Protein AF-A0A523W0P0-F1 (afdb_monomer_lite)

Foldseek 3Di:
DDDDDDDDPDDPPDPPVPPAQFAWFKDFPFLQDPQPCPLLQLQQCVQPVPDRDSVSHQWDWDQPPVVRTTGIDHNDRQQVQLVVVVNSGHPSQVPSFQNRIDTGGPVVVVVQVVVLVVVCVVDVSSSNHRPPRDD

pLDDT: mean 85.6, std 19.92, range [29.61, 98.38]

Sequence (135 aa):
MIQSAEQDKGQKQEPKFLRGADMKRIYVEESLCNGCRRCELICSFLQTGDEYNPRHSRIKILKVEEEGLDIPMVDCDGENCAGLSGSGEPACVKHCLPGALIFAERDQALSMRRRQVAEKAKNPEFRVRGYWVGR

Structure (mmCIF, N/CA/C/O backbone):
data_AF-A0A523W0P0-F1
#
_entry.id   AF-A0A523W0P0-F1
#
loop_
_atom_site.group_PDB
_atom_site.id
_atom_site.type_symbol
_atom_site.label_atom_id
_atom_site.label_alt_id
_atom_site.label_comp_id
_atom_site.label_asym_id
_atom_site.label_entity_id
_atom_site.label_seq_id
_atom_site.pdbx_PDB_ins_code
_atom_site.Cartn_x
_atom_site.Cartn_y
_atom_site.Cartn_z
_atom_site.occupancy
_atom_site.B_iso_or_equiv
_atom_site.auth_seq_id
_atom_site.auth_comp_id
_atom_site.auth_asym_id
_atom_site.auth_atom_id
_atom_site.pdbx_PDB_model_num
ATOM 1 N N . MET A 1 1 ? -32.027 47.956 -29.696 1.00 40.59 1 MET A N 1
ATOM 2 C CA . MET A 1 1 ? -32.410 47.293 -28.435 1.00 40.59 1 MET A CA 1
ATOM 3 C C . MET A 1 1 ? -33.308 46.120 -28.775 1.00 40.59 1 MET A C 1
ATOM 5 O O . MET A 1 1 ? -34.496 46.317 -28.962 1.00 40.59 1 MET A O 1
ATOM 9 N N . ILE A 1 2 ? -32.731 44.934 -28.946 1.00 29.61 2 ILE A N 1
ATOM 10 C CA . ILE A 1 2 ? -33.476 43.674 -28.994 1.00 29.61 2 ILE A CA 1
ATOM 11 C C . ILE A 1 2 ? -32.585 42.683 -28.245 1.00 29.61 2 ILE A C 1
ATOM 13 O O . ILE A 1 2 ? -31.604 42.184 -28.787 1.00 29.61 2 ILE A O 1
ATOM 17 N N . GLN A 1 3 ? -32.847 42.533 -26.946 1.00 33.69 3 GLN A N 1
ATOM 18 C CA . GLN A 1 3 ? -32.335 41.420 -26.154 1.00 33.69 3 GLN A CA 1
ATOM 19 C C . GLN A 1 3 ? -33.132 40.190 -26.586 1.00 33.69 3 GLN A C 1
ATOM 21 O O . GLN A 1 3 ? -34.360 40.227 -26.638 1.00 33.69 3 GLN A O 1
ATOM 26 N N . SER A 1 4 ? -32.448 39.119 -26.965 1.00 33.91 4 SER A N 1
ATOM 27 C CA . SER A 1 4 ? -33.089 37.855 -27.300 1.00 33.91 4 SER A CA 1
ATOM 28 C C . SER A 1 4 ? -32.264 36.704 -26.764 1.00 33.91 4 SER A C 1
ATOM 30 O O . SER A 1 4 ? -31.044 36.687 -26.902 1.00 33.91 4 SER A O 1
ATOM 32 N N . ALA A 1 5 ? -33.017 35.744 -26.238 1.00 34.00 5 ALA A N 1
ATOM 33 C CA . ALA A 1 5 ? -32.662 34.358 -26.002 1.00 34.00 5 ALA A CA 1
ATOM 34 C C . ALA A 1 5 ? -31.742 34.088 -24.807 1.00 34.00 5 ALA A C 1
ATOM 36 O O . ALA A 1 5 ? -30.547 33.822 -24.926 1.00 34.00 5 ALA A O 1
ATOM 37 N N . GLU A 1 6 ? -32.395 34.035 -23.647 1.00 41.38 6 GLU A N 1
ATOM 38 C CA . GLU A 1 6 ? -32.154 33.002 -22.646 1.00 41.38 6 GLU A CA 1
ATOM 39 C C . GLU A 1 6 ? -31.928 31.639 -23.321 1.00 41.38 6 GLU A C 1
ATOM 41 O O . GLU A 1 6 ? -32.768 31.141 -24.072 1.00 41.38 6 GLU A O 1
ATOM 46 N N . GLN A 1 7 ? -30.785 31.024 -23.032 1.00 36.91 7 GLN A N 1
ATOM 47 C CA . GLN A 1 7 ? -30.601 29.585 -23.154 1.00 36.91 7 GLN A CA 1
ATOM 48 C C . GLN A 1 7 ? -30.040 29.094 -21.830 1.00 36.91 7 GLN A C 1
ATOM 50 O O . GLN A 1 7 ? -28.832 29.078 -21.582 1.00 36.91 7 GLN A O 1
ATOM 55 N N . ASP A 1 8 ? -30.998 28.757 -20.976 1.00 32.53 8 ASP A N 1
ATOM 56 C CA . ASP A 1 8 ? -30.863 27.986 -19.758 1.00 32.53 8 ASP A CA 1
ATOM 57 C C . ASP A 1 8 ? -30.054 26.721 -20.084 1.00 32.53 8 ASP A C 1
ATOM 59 O O . ASP A 1 8 ? -30.499 25.829 -20.816 1.00 32.53 8 ASP A O 1
ATOM 63 N N . LYS A 1 9 ? -28.788 26.697 -19.651 1.00 36.34 9 LYS A N 1
ATOM 64 C CA . LYS A 1 9 ? -27.892 25.558 -19.857 1.00 36.34 9 LYS A CA 1
ATOM 65 C C . LYS A 1 9 ? -28.398 24.426 -18.979 1.00 36.34 9 LYS A C 1
ATOM 67 O O . LYS A 1 9 ? -28.001 24.296 -17.824 1.00 36.34 9 LYS A O 1
ATOM 72 N N . GLY A 1 10 ? -29.273 23.623 -19.581 1.00 32.59 10 GLY A N 1
ATOM 73 C CA . GLY A 1 10 ? -29.811 22.389 -19.042 1.00 32.59 10 GLY A CA 1
ATOM 74 C C . GLY A 1 10 ? -28.725 21.598 -18.330 1.00 32.59 10 GLY A C 1
ATOM 75 O O . GLY A 1 10 ? -27.753 21.136 -18.935 1.00 32.59 10 GLY A O 1
ATOM 76 N N . GLN A 1 11 ? -28.913 21.480 -17.020 1.00 37.84 11 GLN A N 1
ATOM 77 C CA . GLN A 1 11 ? -28.183 20.579 -16.152 1.00 37.84 11 GLN A CA 1
ATOM 78 C C . GLN A 1 11 ? -28.271 19.184 -16.771 1.00 37.84 11 GLN A C 1
ATOM 80 O O . GLN A 1 11 ? -29.333 18.559 -16.785 1.00 37.84 11 GLN A O 1
ATOM 85 N N . LYS A 1 12 ? -27.158 18.701 -17.331 1.00 40.00 12 LYS A N 1
ATOM 86 C CA . LYS A 1 12 ? -27.027 17.295 -17.699 1.00 40.00 12 LYS A CA 1
ATOM 87 C C . LYS A 1 12 ? -27.108 16.509 -16.399 1.00 40.00 12 LYS A C 1
ATOM 89 O 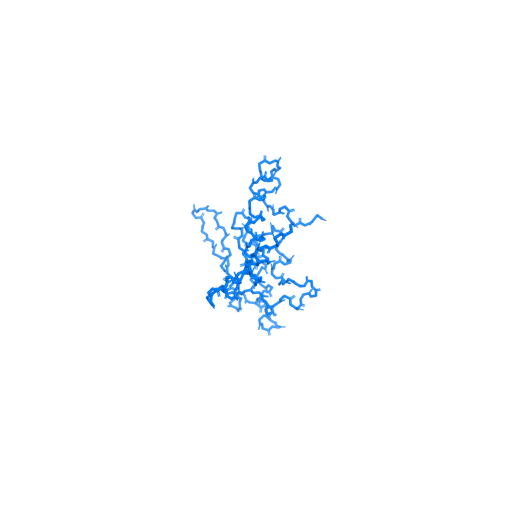O . LYS A 1 12 ? -26.153 16.484 -15.633 1.00 40.00 12 LYS A O 1
ATOM 94 N N . GLN A 1 13 ? -28.272 15.930 -16.137 1.00 41.88 13 GLN A N 1
ATOM 95 C CA . GLN A 1 13 ? -28.458 15.000 -15.036 1.00 41.88 13 GLN A CA 1
ATOM 96 C C . GLN A 1 13 ? -27.534 13.809 -15.281 1.00 41.88 13 GLN A C 1
ATOM 98 O O . GLN A 1 13 ? -27.734 13.036 -16.220 1.00 41.88 13 GLN A O 1
ATOM 103 N N . GLU A 1 14 ? -26.484 13.706 -14.471 1.00 42.69 14 GLU A N 1
ATOM 104 C CA . GLU A 1 14 ? -25.577 12.571 -14.507 1.00 42.69 14 GLU A CA 1
ATOM 105 C C . GLU A 1 14 ? -26.357 11.275 -14.243 1.00 42.69 14 GLU A C 1
ATOM 107 O O . GLU A 1 14 ? -27.210 11.221 -13.346 1.00 42.69 14 GLU A O 1
ATOM 112 N N . PRO A 1 15 ? -26.102 10.205 -15.015 1.00 47.00 15 PRO A N 1
ATOM 113 C CA . PRO A 1 15 ? -26.753 8.929 -14.783 1.00 47.00 15 PRO A CA 1
ATOM 114 C C . PRO A 1 15 ? -26.396 8.423 -13.378 1.00 47.00 15 PRO A C 1
ATOM 116 O O . PRO A 1 15 ? -25.225 8.317 -13.016 1.00 47.00 15 PRO A O 1
ATOM 119 N N . LYS A 1 16 ? -27.420 8.048 -12.597 1.00 49.69 16 LYS A N 1
ATOM 120 C CA . LYS A 1 16 ? -27.369 7.594 -11.184 1.00 49.69 16 LYS A CA 1
ATOM 121 C C . LYS A 1 16 ? -26.431 6.398 -10.881 1.00 49.69 16 LYS A C 1
ATOM 123 O O . LYS A 1 16 ? -26.376 5.946 -9.733 1.00 49.69 16 LYS A O 1
ATOM 128 N N . PHE A 1 17 ? -25.708 5.891 -11.881 1.00 50.22 17 PHE A N 1
ATOM 129 C CA . PHE A 1 17 ? -24.666 4.866 -11.777 1.00 50.22 17 PHE A CA 1
ATOM 130 C C . PHE A 1 1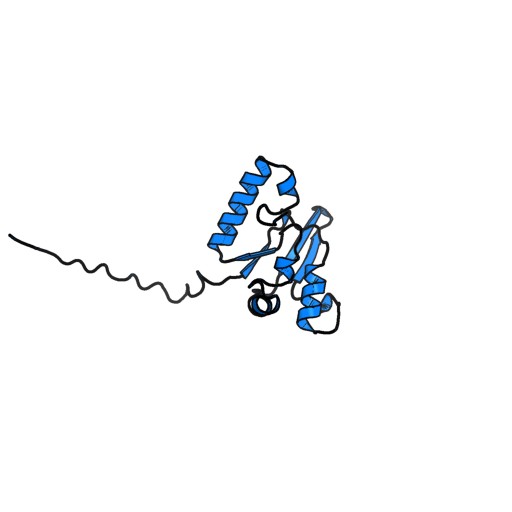7 ? -23.292 5.434 -11.354 1.00 50.22 17 PHE A C 1
ATOM 132 O O . PHE A 1 17 ? -22.461 4.693 -10.843 1.00 50.22 17 PHE A O 1
ATOM 139 N N . LEU A 1 18 ? -23.058 6.747 -11.489 1.00 59.06 18 LEU A N 1
ATOM 140 C CA . LEU A 1 18 ? -21.788 7.422 -11.164 1.00 59.06 18 LEU A CA 1
ATOM 141 C C . LEU A 1 18 ? -21.699 7.943 -9.714 1.00 59.06 18 LEU A C 1
ATOM 143 O O . LEU A 1 18 ? -21.039 8.939 -9.449 1.00 59.06 18 LEU A O 1
ATOM 147 N N . ARG A 1 19 ? -22.333 7.284 -8.738 1.00 49.06 19 ARG A N 1
ATOM 148 C CA . ARG A 1 19 ? -22.322 7.718 -7.319 1.00 49.06 19 ARG A CA 1
ATOM 149 C C . ARG A 1 19 ? -20.971 7.527 -6.590 1.00 49.06 19 ARG A C 1
ATOM 151 O O . ARG A 1 19 ? -20.955 7.292 -5.390 1.00 49.06 19 ARG A O 1
ATOM 158 N N . GLY A 1 20 ? -19.835 7.595 -7.284 1.00 54.31 20 GLY A N 1
ATOM 159 C CA . GLY A 1 20 ? -18.530 7.269 -6.697 1.00 54.31 20 GLY A CA 1
ATOM 160 C C . GLY A 1 20 ? -17.318 7.969 -7.304 1.00 54.31 20 GLY A C 1
ATOM 161 O O . GLY A 1 20 ? -16.222 7.433 -7.171 1.00 54.31 20 GLY A O 1
ATOM 162 N N . ALA A 1 21 ? -17.490 9.110 -7.981 1.00 57.84 21 ALA A N 1
ATOM 163 C CA . ALA A 1 21 ? -16.356 9.889 -8.492 1.00 57.84 21 ALA A CA 1
ATOM 164 C C . ALA A 1 21 ? -15.468 10.447 -7.356 1.00 57.84 21 ALA A C 1
ATOM 166 O O . ALA A 1 21 ? -14.249 10.467 -7.501 1.00 57.84 21 ALA A O 1
ATOM 167 N N . ASP A 1 22 ? -16.064 10.748 -6.196 1.00 68.00 22 ASP A N 1
ATOM 168 C CA . ASP A 1 22 ? -15.403 11.460 -5.088 1.00 68.00 22 ASP A CA 1
ATOM 169 C C . ASP A 1 22 ? -15.061 10.571 -3.870 1.00 68.00 22 ASP A C 1
ATOM 171 O O . ASP A 1 22 ? -14.744 11.073 -2.794 1.00 68.00 22 ASP A O 1
ATOM 175 N N . MET A 1 23 ? -15.145 9.238 -3.994 1.00 83.44 23 MET A N 1
ATOM 176 C CA . MET A 1 23 ? -14.835 8.318 -2.885 1.00 83.44 23 MET A CA 1
ATOM 177 C C . MET A 1 23 ? -13.357 7.924 -2.900 1.00 83.44 23 MET A C 1
ATOM 179 O O . MET A 1 23 ? -12.839 7.470 -3.931 1.00 83.44 23 MET A O 1
ATOM 183 N N . LYS A 1 24 ? -12.686 8.018 -1.748 1.00 92.62 24 LYS A N 1
ATOM 184 C CA . LYS A 1 24 ? -11.317 7.525 -1.617 1.00 92.62 24 LYS A CA 1
ATOM 185 C C . LYS A 1 24 ? -11.313 6.002 -1.522 1.00 92.62 24 LYS A C 1
ATOM 187 O O . LYS A 1 24 ? -12.241 5.367 -1.034 1.00 92.62 24 LYS A O 1
ATOM 192 N N . ARG A 1 25 ? -10.266 5.393 -2.069 1.00 94.88 25 ARG A N 1
ATOM 193 C CA . ARG A 1 25 ? -9.993 3.956 -1.954 1.00 94.88 25 ARG A CA 1
ATOM 194 C C . ARG A 1 25 ? -8.498 3.722 -1.880 1.00 94.88 25 ARG A C 1
ATOM 196 O O . ARG A 1 25 ? -7.707 4.586 -2.261 1.00 94.88 25 ARG A O 1
ATOM 203 N N . ILE A 1 26 ? -8.120 2.534 -1.423 1.00 96.88 26 ILE A N 1
ATOM 204 C CA . ILE A 1 26 ? -6.740 2.064 -1.500 1.00 96.88 26 ILE A CA 1
ATOM 205 C C . ILE A 1 26 ? -6.440 1.603 -2.935 1.00 96.88 26 ILE A C 1
ATOM 207 O O . ILE A 1 26 ? -7.035 0.655 -3.441 1.00 96.88 26 ILE A O 1
ATOM 211 N N . TYR A 1 27 ? -5.489 2.268 -3.579 1.00 97.19 27 TYR A N 1
ATOM 212 C CA . TYR A 1 27 ? -4.882 1.881 -4.848 1.00 97.19 27 TYR A CA 1
ATOM 213 C C . TYR A 1 27 ? -3.478 1.320 -4.607 1.00 97.19 27 TYR A C 1
ATOM 215 O O . TYR A 1 27 ? -2.782 1.745 -3.684 1.00 97.19 27 TYR A O 1
ATOM 223 N N . VAL A 1 28 ? -3.055 0.382 -5.457 1.00 97.56 28 VAL A N 1
ATOM 224 C CA . VAL A 1 28 ? -1.794 -0.355 -5.290 1.00 97.56 28 VAL A CA 1
ATOM 225 C C . VAL A 1 28 ? -0.816 -0.047 -6.421 1.00 97.56 28 VAL A C 1
ATOM 227 O O . VAL A 1 28 ? -1.093 -0.343 -7.581 1.00 97.56 28 VAL A O 1
ATOM 230 N N . GLU A 1 29 ? 0.339 0.527 -6.094 1.00 96.75 29 GLU A N 1
ATOM 231 C CA . GLU A 1 29 ? 1.486 0.638 -6.995 1.00 96.75 29 GLU A CA 1
ATOM 232 C C . GLU A 1 29 ? 2.444 -0.535 -6.746 1.00 96.75 29 GLU A C 1
ATOM 234 O O . GLU A 1 29 ? 3.344 -0.472 -5.908 1.00 96.75 29 GLU A O 1
ATOM 239 N N . GLU A 1 30 ? 2.205 -1.627 -7.471 1.00 95.62 30 GLU A N 1
ATOM 240 C CA . GLU A 1 30 ? 2.883 -2.922 -7.314 1.00 95.62 30 GLU A CA 1
ATOM 241 C C . GLU A 1 30 ? 4.402 -2.799 -7.433 1.00 95.62 30 GLU A C 1
ATOM 243 O O . GLU A 1 30 ? 5.134 -3.395 -6.650 1.00 95.62 30 GLU A O 1
ATOM 248 N N . SER A 1 31 ? 4.878 -1.933 -8.334 1.00 93.88 31 SER A N 1
ATOM 249 C CA . SER A 1 31 ? 6.309 -1.731 -8.585 1.00 93.88 31 SER A CA 1
ATOM 250 C C . SER A 1 31 ? 7.097 -1.160 -7.400 1.00 93.88 31 SER A C 1
ATOM 252 O O . SER A 1 31 ? 8.320 -1.062 -7.475 1.00 93.88 31 SER A O 1
ATOM 254 N N . LEU A 1 32 ? 6.413 -0.737 -6.333 1.00 96.62 32 LEU A N 1
ATOM 255 C CA . LEU A 1 32 ? 7.021 -0.212 -5.113 1.00 96.62 32 LEU A CA 1
ATOM 256 C C . LEU A 1 32 ? 6.931 -1.197 -3.941 1.00 96.62 32 LEU A C 1
ATOM 258 O O . LEU A 1 32 ? 7.575 -0.981 -2.917 1.00 96.62 32 LEU A O 1
ATOM 262 N N . CYS A 1 33 ? 6.126 -2.257 -4.023 1.00 97.44 33 CYS A N 1
ATOM 263 C CA . CYS A 1 33 ? 6.030 -3.196 -2.913 1.00 97.44 33 CYS A CA 1
ATOM 264 C C . CYS A 1 33 ? 7.298 -4.056 -2.826 1.00 97.44 33 CYS A C 1
ATOM 266 O O . CYS A 1 33 ? 7.794 -4.561 -3.823 1.00 97.44 33 CYS A O 1
ATOM 268 N N . ASN A 1 34 ? 7.804 -4.236 -1.607 1.00 96.25 34 ASN A N 1
ATOM 269 C CA . ASN A 1 34 ? 8.959 -5.086 -1.301 1.00 96.25 34 ASN A CA 1
ATOM 270 C C . ASN A 1 34 ? 8.592 -6.271 -0.393 1.00 96.25 34 ASN A C 1
ATOM 272 O O . ASN A 1 34 ? 9.438 -6.811 0.321 1.00 96.25 34 ASN A O 1
ATOM 276 N N . GLY A 1 35 ? 7.295 -6.568 -0.291 1.00 97.12 35 GLY A N 1
ATOM 277 C CA . GLY A 1 35 ? 6.790 -7.719 0.443 1.00 97.12 35 GLY A CA 1
ATOM 278 C C . GLY A 1 35 ? 7.093 -7.739 1.943 1.00 97.12 35 GLY A C 1
ATOM 279 O O . GLY A 1 35 ? 7.098 -8.816 2.531 1.00 97.12 35 GLY A O 1
ATOM 280 N N . CYS A 1 36 ? 7.307 -6.586 2.590 1.00 96.88 36 CYS A N 1
ATOM 281 C CA . CYS A 1 36 ? 7.617 -6.519 4.027 1.00 96.88 36 CYS A CA 1
ATOM 282 C C . CYS A 1 36 ? 6.478 -6.965 4.969 1.00 96.88 36 CYS A C 1
ATOM 284 O O . CYS A 1 36 ? 6.693 -7.064 6.175 1.00 96.88 36 CYS A O 1
ATOM 286 N N . ARG A 1 37 ? 5.257 -7.176 4.452 1.00 97.50 37 ARG A N 1
ATOM 287 C CA . ARG A 1 37 ? 4.052 -7.636 5.183 1.00 97.50 37 ARG A CA 1
ATOM 288 C C . ARG A 1 37 ? 3.608 -6.790 6.384 1.00 97.50 37 ARG A C 1
ATOM 290 O O . ARG A 1 37 ? 2.720 -7.191 7.131 1.00 97.50 37 ARG A O 1
ATOM 297 N N . ARG A 1 38 ? 4.130 -5.572 6.550 1.00 97.06 38 ARG A N 1
ATOM 298 C CA . ARG A 1 38 ? 3.668 -4.648 7.605 1.00 97.06 38 ARG A CA 1
ATOM 299 C C . ARG A 1 38 ? 2.194 -4.285 7.464 1.00 97.06 38 ARG A C 1
ATOM 301 O O . ARG A 1 38 ? 1.500 -4.176 8.467 1.00 97.06 38 ARG A O 1
ATOM 308 N N . CYS A 1 39 ? 1.713 -4.120 6.233 1.00 97.50 39 CYS A N 1
ATOM 309 C CA . CYS A 1 39 ? 0.296 -3.894 5.963 1.00 97.50 39 CYS A CA 1
ATOM 310 C C . CYS A 1 39 ? -0.573 -5.060 6.456 1.00 97.50 39 CYS A C 1
ATOM 312 O O . CYS A 1 39 ? -1.648 -4.802 6.993 1.00 97.50 39 CYS A O 1
ATOM 314 N N . GLU A 1 40 ? -0.091 -6.306 6.353 1.00 98.38 40 GLU A N 1
ATOM 315 C CA . GLU A 1 40 ? -0.814 -7.482 6.841 1.00 98.38 40 GLU A CA 1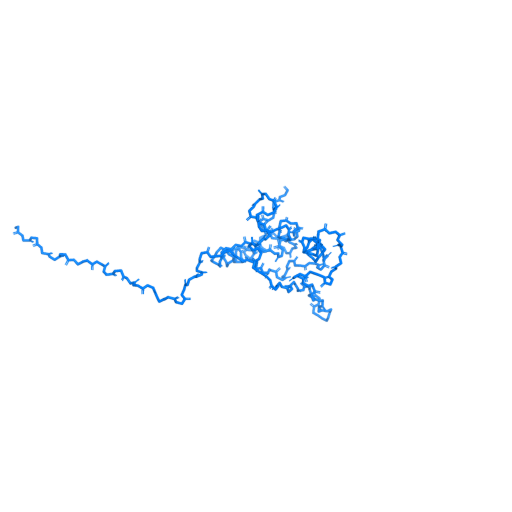
ATOM 316 C C . GLU A 1 40 ? -0.995 -7.412 8.358 1.00 98.38 40 GLU A C 1
ATOM 318 O O . GLU A 1 40 ? -2.124 -7.494 8.838 1.00 98.38 40 GLU A O 1
ATOM 323 N N . LEU A 1 41 ? 0.107 -7.183 9.084 1.00 97.44 41 LEU A N 1
ATOM 324 C CA . LEU A 1 41 ? 0.144 -7.131 10.551 1.00 97.44 41 LEU A CA 1
ATOM 325 C C . LEU A 1 41 ? -0.623 -5.938 11.129 1.00 97.44 41 LEU A C 1
ATOM 327 O O . LEU A 1 41 ? -1.352 -6.085 12.105 1.00 97.44 41 LEU A O 1
ATOM 331 N N . ILE A 1 42 ? -0.478 -4.753 10.528 1.00 95.88 42 ILE A N 1
ATOM 332 C CA . ILE A 1 42 ? -1.229 -3.563 10.950 1.00 95.88 42 ILE A CA 1
ATOM 333 C C . ILE A 1 42 ? -2.723 -3.820 10.775 1.00 95.88 42 ILE A C 1
ATOM 335 O O . ILE A 1 42 ? -3.513 -3.536 11.668 1.00 95.88 42 ILE A O 1
ATOM 339 N N . CYS A 1 43 ? -3.114 -4.369 9.626 1.00 96.56 43 CYS A N 1
ATOM 340 C CA . CYS A 1 43 ? -4.515 -4.613 9.347 1.00 96.56 43 CYS A CA 1
ATOM 341 C C . CYS A 1 43 ? -5.102 -5.734 10.215 1.00 96.56 43 CYS A C 1
ATOM 343 O O . CYS A 1 43 ? -6.220 -5.562 10.692 1.00 96.56 43 CYS A O 1
ATOM 345 N N . SER A 1 44 ? -4.374 -6.828 10.476 1.00 97.25 44 SER A N 1
ATOM 346 C CA . SER A 1 44 ? -4.865 -7.875 11.381 1.00 97.25 44 SER A CA 1
ATOM 347 C C . SER A 1 44 ? -5.097 -7.329 12.785 1.00 97.25 44 SER A C 1
ATOM 349 O O . SER A 1 44 ? -6.160 -7.555 13.352 1.00 97.25 44 SER A O 1
ATOM 351 N N . PHE A 1 45 ? -4.153 -6.534 13.296 1.00 95.38 45 PHE A N 1
ATOM 352 C CA . PHE A 1 45 ? -4.284 -5.925 14.613 1.00 95.38 45 PHE A CA 1
ATOM 353 C C . PHE A 1 45 ? -5.466 -4.952 14.677 1.00 95.38 45 PHE A C 1
ATOM 355 O O . PHE A 1 45 ? -6.207 -4.958 15.647 1.00 95.38 45 PHE A O 1
ATOM 362 N N . LEU A 1 46 ? -5.702 -4.153 13.631 1.00 92.56 46 LEU A N 1
ATOM 363 C CA . LEU A 1 46 ? -6.883 -3.282 13.573 1.00 92.56 46 LEU A CA 1
ATOM 364 C C . LEU A 1 46 ? -8.204 -4.056 13.459 1.00 92.56 46 LEU A C 1
ATOM 366 O O . LEU A 1 46 ? -9.245 -3.533 13.845 1.00 92.56 46 LEU A O 1
ATOM 370 N N . GLN A 1 47 ? -8.176 -5.272 12.910 1.00 90.31 47 GLN A N 1
ATOM 371 C CA . GLN A 1 47 ? -9.367 -6.097 12.734 1.00 90.31 47 GLN A CA 1
ATOM 372 C C . GLN A 1 47 ? -9.770 -6.828 14.021 1.00 90.31 47 GLN A C 1
ATOM 374 O O . GLN A 1 47 ? -10.969 -7.019 14.230 1.00 90.31 47 GLN A O 1
ATOM 379 N N . THR A 1 48 ? -8.804 -7.254 14.844 1.00 92.38 48 THR A N 1
ATOM 380 C CA . THR A 1 48 ? -9.073 -8.011 16.083 1.00 92.38 48 THR A CA 1
ATOM 381 C C . THR A 1 48 ? -8.904 -7.173 17.354 1.00 92.38 48 THR A C 1
ATOM 383 O O . THR A 1 48 ? -9.678 -7.328 18.291 1.00 92.38 48 THR A O 1
ATOM 386 N N . GLY A 1 49 ? -7.949 -6.239 17.369 1.00 91.31 49 GLY A N 1
ATOM 387 C CA . GLY A 1 49 ? -7.616 -5.361 18.496 1.00 91.31 49 GLY A CA 1
ATOM 388 C C . GLY A 1 49 ? -6.552 -5.910 19.455 1.00 91.31 49 GLY A C 1
ATOM 389 O O . GLY A 1 49 ? -6.083 -5.174 20.321 1.00 91.31 49 GLY A O 1
ATOM 390 N N . ASP A 1 50 ? -6.159 -7.173 19.308 1.00 91.19 50 ASP A N 1
ATOM 391 C CA . ASP A 1 50 ? -5.359 -7.910 20.294 1.00 91.19 50 ASP A CA 1
ATOM 392 C C . ASP A 1 50 ? -4.309 -8.868 19.696 1.00 91.19 50 ASP A C 1
ATOM 394 O O . ASP A 1 50 ? -3.395 -9.284 20.410 1.00 91.19 50 ASP A O 1
ATOM 398 N N . GLU A 1 51 ? -4.375 -9.189 18.398 1.00 93.81 51 GLU A N 1
ATOM 399 C CA . GLU A 1 51 ? -3.523 -10.206 17.775 1.00 93.81 51 GLU A CA 1
ATOM 400 C C . GLU A 1 51 ? -2.838 -9.713 16.487 1.00 93.81 51 GLU A C 1
ATOM 402 O O . GLU A 1 51 ? -3.434 -9.117 15.586 1.00 93.81 51 GLU A O 1
ATOM 407 N N . TYR A 1 52 ? -1.550 -10.041 16.351 1.00 95.19 52 TYR A N 1
ATOM 408 C CA . TYR A 1 52 ? -0.769 -9.833 15.129 1.00 95.19 52 TYR A CA 1
ATOM 409 C C . TYR A 1 52 ? -0.730 -11.108 14.288 1.00 95.19 52 TYR A C 1
ATOM 411 O O . TYR A 1 52 ? 0.302 -11.767 14.168 1.00 95.19 52 TYR A O 1
ATOM 419 N N . ASN A 1 53 ? -1.869 -11.464 13.702 1.00 95.81 53 ASN A N 1
ATOM 420 C CA . ASN A 1 53 ? -1.996 -12.678 12.907 1.00 95.81 53 ASN A CA 1
ATOM 421 C C . ASN A 1 53 ? -2.471 -12.359 11.486 1.00 95.81 53 ASN A C 1
ATOM 423 O O . ASN A 1 53 ? -3.654 -12.063 11.281 1.00 95.81 53 ASN A O 1
ATOM 427 N N . PRO A 1 54 ? -1.581 -12.473 10.477 1.00 95.06 54 PRO A N 1
ATOM 428 C CA . PRO A 1 54 ? -1.894 -12.145 9.096 1.00 95.06 54 PRO A CA 1
ATOM 429 C C . PRO A 1 54 ? -3.161 -12.794 8.562 1.00 95.06 54 PRO A C 1
ATOM 431 O O . PRO A 1 54 ? -3.763 -12.224 7.660 1.00 95.06 54 PRO A O 1
ATOM 434 N N . ARG A 1 55 ? -3.616 -13.939 9.100 1.00 95.62 55 ARG A N 1
ATOM 435 C CA . ARG A 1 55 ? -4.871 -14.592 8.688 1.00 95.62 55 ARG A CA 1
ATOM 436 C C . ARG A 1 55 ? -6.083 -13.669 8.790 1.00 95.62 55 ARG A C 1
ATOM 438 O O . ARG A 1 55 ? -6.893 -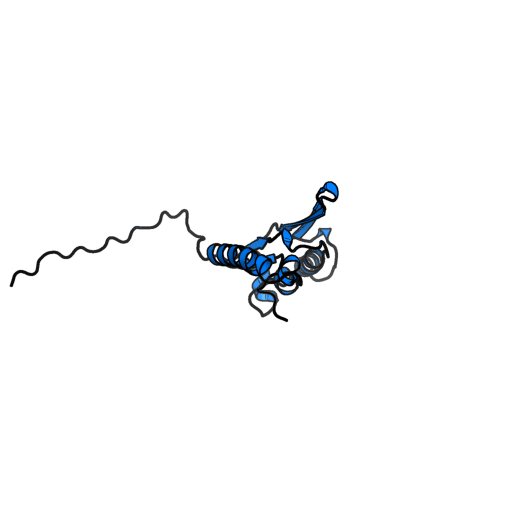13.694 7.869 1.00 95.62 55 ARG A O 1
ATOM 445 N N . HIS A 1 56 ? -6.139 -12.801 9.798 1.00 95.69 56 HIS A N 1
ATOM 446 C CA . HIS A 1 56 ? -7.224 -11.832 9.996 1.00 95.69 56 HIS A CA 1
ATOM 447 C C . HIS A 1 56 ? -7.095 -10.564 9.141 1.00 95.69 56 HIS A C 1
ATOM 449 O O . HIS A 1 56 ? -7.967 -9.703 9.173 1.00 95.69 56 HIS A O 1
ATOM 455 N N . SER A 1 57 ? -6.016 -10.437 8.367 1.00 97.31 57 SER A N 1
ATOM 456 C CA . SER A 1 57 ? -5.789 -9.274 7.521 1.00 97.31 57 SER A CA 1
ATOM 457 C C . SER A 1 57 ? -6.657 -9.264 6.262 1.00 97.31 57 SER A C 1
ATOM 459 O O . SER A 1 57 ? -6.787 -10.281 5.579 1.00 97.31 57 SER A O 1
ATOM 461 N N . ARG A 1 58 ? -7.152 -8.069 5.935 1.00 97.31 58 ARG A N 1
ATOM 462 C CA . ARG A 1 58 ? -7.823 -7.656 4.689 1.00 97.31 58 ARG A CA 1
ATOM 463 C C . ARG A 1 58 ? -6.833 -7.359 3.545 1.00 97.31 58 ARG A C 1
ATOM 465 O O . ARG A 1 58 ? -7.201 -7.138 2.395 1.00 97.31 58 ARG A O 1
ATOM 472 N N . ILE A 1 59 ? -5.534 -7.363 3.849 1.00 97.94 59 ILE A N 1
ATOM 473 C CA . ILE A 1 59 ? -4.462 -7.194 2.867 1.00 97.94 59 ILE A CA 1
ATOM 474 C C . ILE A 1 59 ? -3.588 -8.443 2.891 1.00 97.94 59 ILE A C 1
ATOM 476 O O . ILE A 1 59 ? -3.181 -8.889 3.962 1.00 97.94 59 ILE A O 1
ATOM 480 N N . LYS A 1 60 ? -3.283 -9.005 1.721 1.00 98.12 60 LYS A N 1
ATOM 481 C CA . LYS A 1 60 ? -2.373 -10.151 1.569 1.00 98.12 60 LYS A CA 1
ATOM 482 C C . LYS A 1 60 ? -1.302 -9.829 0.546 1.00 98.12 60 LYS A C 1
ATOM 484 O O . LYS A 1 60 ? -1.627 -9.357 -0.537 1.00 98.12 60 LYS A O 1
ATOM 489 N N . ILE A 1 61 ? -0.044 -10.114 0.855 1.00 98.19 61 ILE A N 1
ATOM 490 C CA . ILE A 1 61 ? 1.028 -10.047 -0.133 1.00 98.19 61 ILE A CA 1
ATOM 491 C C . ILE A 1 61 ? 1.124 -11.392 -0.853 1.00 98.19 61 ILE A C 1
ATOM 493 O O . ILE A 1 61 ? 1.551 -12.392 -0.268 1.00 98.19 61 ILE A O 1
ATOM 497 N N . LEU A 1 62 ? 0.765 -11.400 -2.135 1.00 97.38 62 LEU A N 1
ATOM 498 C CA . LEU A 1 62 ? 1.089 -12.489 -3.047 1.00 97.38 62 LEU A CA 1
ATOM 499 C C . LEU A 1 62 ? 2.544 -12.335 -3.501 1.00 97.38 62 LEU A C 1
ATOM 501 O O . LEU A 1 62 ? 2.922 -11.281 -4.006 1.00 97.38 62 LEU A O 1
ATOM 505 N N . LYS A 1 63 ? 3.351 -13.380 -3.317 1.00 96.69 63 LYS A N 1
ATOM 506 C CA . LYS A 1 63 ? 4.729 -13.434 -3.814 1.00 96.69 63 LYS A CA 1
ATOM 507 C C . LYS A 1 63 ? 4.752 -14.259 -5.093 1.00 96.69 63 LYS A C 1
ATOM 509 O O . LYS A 1 63 ? 4.464 -15.453 -5.040 1.00 96.69 63 LYS A O 1
ATOM 514 N N . VAL A 1 64 ? 5.075 -13.628 -6.215 1.00 96.38 64 VAL A N 1
ATOM 515 C CA . VAL A 1 64 ? 5.287 -14.299 -7.503 1.00 96.38 64 VAL A CA 1
ATOM 516 C C . VAL A 1 64 ? 6.793 -14.364 -7.721 1.00 96.38 64 VAL A C 1
ATOM 518 O O . VAL A 1 64 ? 7.392 -13.468 -8.312 1.00 96.38 64 VAL A O 1
ATOM 521 N N . GLU A 1 65 ? 7.423 -15.394 -7.151 1.00 94.00 65 GLU A N 1
ATOM 522 C CA . GLU A 1 65 ? 8.889 -15.505 -7.097 1.00 94.00 65 GLU A CA 1
ATOM 523 C C . GLU A 1 65 ? 9.524 -15.571 -8.489 1.00 94.00 65 GLU A C 1
ATOM 525 O O . GLU A 1 65 ? 10.553 -14.941 -8.716 1.00 94.00 65 GLU A O 1
ATOM 530 N N . GLU A 1 66 ? 8.873 -16.258 -9.430 1.00 96.31 66 GLU A N 1
ATOM 531 C CA . GLU A 1 66 ? 9.325 -16.388 -10.822 1.00 96.31 66 GLU A CA 1
ATOM 532 C C . GLU A 1 66 ? 9.440 -15.032 -11.538 1.00 96.31 66 GLU A C 1
ATOM 534 O O . GLU A 1 66 ? 10.305 -14.853 -12.393 1.00 96.31 66 GLU A O 1
ATOM 539 N N . GLU A 1 67 ? 8.609 -14.062 -11.153 1.00 93.50 67 GLU A N 1
ATOM 540 C CA . GLU A 1 67 ? 8.606 -12.706 -11.712 1.00 93.50 67 GLU A CA 1
ATOM 541 C C . GLU A 1 67 ? 9.320 -11.690 -10.804 1.00 93.50 67 GLU A C 1
ATOM 543 O O . GLU A 1 67 ? 9.489 -10.528 -11.174 1.00 93.50 67 GLU A O 1
ATOM 548 N N . GLY A 1 68 ? 9.749 -12.105 -9.606 1.00 92.62 68 GLY A N 1
ATOM 549 C CA . GLY A 1 68 ? 10.316 -11.210 -8.597 1.00 92.62 68 GLY A CA 1
ATOM 550 C C . GLY A 1 68 ? 9.330 -10.144 -8.107 1.00 92.62 68 GLY A C 1
ATOM 551 O O . GLY A 1 68 ? 9.756 -9.053 -7.723 1.00 92.62 68 GLY A O 1
ATOM 552 N N . LEU A 1 69 ? 8.023 -10.433 -8.143 1.00 94.19 69 LEU A N 1
ATOM 553 C CA . LEU A 1 69 ? 6.965 -9.487 -7.789 1.00 94.19 69 LEU A CA 1
ATOM 554 C C . LEU A 1 69 ? 6.365 -9.783 -6.413 1.00 94.19 69 LEU A C 1
ATOM 556 O O . LEU A 1 69 ? 6.005 -10.916 -6.088 1.00 94.19 69 LEU A O 1
ATOM 560 N N . ASP A 1 70 ? 6.176 -8.721 -5.635 1.00 97.69 70 ASP A N 1
ATOM 561 C CA . ASP A 1 70 ? 5.394 -8.716 -4.404 1.00 97.69 70 ASP A CA 1
ATOM 562 C C . ASP A 1 70 ? 4.120 -7.897 -4.637 1.00 97.69 70 ASP A C 1
ATOM 564 O O . ASP A 1 70 ? 4.180 -6.682 -4.790 1.00 97.69 70 ASP A O 1
ATOM 568 N N . ILE A 1 71 ? 2.955 -8.543 -4.669 1.00 97.44 71 ILE A N 1
ATOM 569 C CA . ILE A 1 71 ? 1.690 -7.911 -5.067 1.00 97.44 71 ILE A CA 1
ATOM 570 C C . ILE A 1 71 ? 0.759 -7.811 -3.851 1.00 97.44 71 ILE A C 1
ATOM 572 O O . ILE A 1 71 ? 0.265 -8.833 -3.362 1.00 97.44 71 ILE A O 1
ATOM 576 N N . PRO A 1 72 ? 0.482 -6.598 -3.339 1.00 97.88 72 PRO A N 1
ATOM 577 C CA . PRO A 1 72 ? -0.551 -6.388 -2.334 1.00 97.88 72 PRO A CA 1
ATOM 578 C C . PRO A 1 72 ? -1.951 -6.590 -2.919 1.00 97.88 72 PRO A C 1
ATOM 580 O O . PRO A 1 72 ? -2.425 -5.792 -3.723 1.00 97.88 72 PRO A O 1
ATOM 583 N N . MET A 1 73 ? -2.648 -7.619 -2.454 1.00 97.75 73 MET A N 1
ATOM 584 C CA . MET A 1 73 ? -4.072 -7.822 -2.698 1.00 97.75 73 MET A CA 1
ATOM 585 C C . MET A 1 73 ? -4.860 -7.186 -1.554 1.00 97.75 73 MET A C 1
ATOM 587 O O . MET A 1 73 ? -4.723 -7.607 -0.405 1.00 97.75 73 MET A O 1
ATOM 591 N N . VAL A 1 74 ? -5.654 -6.160 -1.860 1.00 97.56 74 VAL A N 1
ATOM 592 C CA . VAL A 1 74 ? -6.448 -5.394 -0.887 1.00 97.56 74 VAL A CA 1
ATOM 593 C C . VAL A 1 74 ? -7.929 -5.703 -1.105 1.00 97.56 74 VAL A C 1
ATOM 595 O O . VAL A 1 74 ? -8.431 -5.499 -2.207 1.00 97.56 74 VAL A O 1
ATOM 598 N N . ASP A 1 75 ? -8.630 -6.187 -0.076 1.00 96.56 75 ASP A N 1
ATOM 599 C CA . ASP A 1 75 ? -10.049 -6.580 -0.161 1.00 96.56 75 ASP A CA 1
ATOM 600 C C . ASP A 1 75 ? -11.024 -5.556 0.475 1.00 96.56 75 ASP A C 1
ATOM 602 O O . ASP A 1 75 ? -12.214 -5.837 0.625 1.00 96.56 75 ASP A O 1
ATOM 606 N N . CYS A 1 76 ? -10.536 -4.366 0.849 1.00 94.69 76 CYS A N 1
ATOM 607 C CA . CYS A 1 76 ? -11.314 -3.292 1.470 1.00 94.69 76 CYS A CA 1
ATOM 608 C C . CYS A 1 76 ? -11.039 -1.918 0.827 1.00 94.69 76 CYS A C 1
ATOM 610 O O . CYS A 1 76 ? -10.062 -1.733 0.103 1.00 94.69 76 CYS A O 1
ATOM 612 N N . ASP A 1 77 ? -11.901 -0.930 1.084 1.00 93.31 77 ASP A N 1
ATOM 613 C CA . ASP A 1 77 ? -11.717 0.450 0.603 1.00 93.31 77 ASP A CA 1
ATOM 614 C C . ASP A 1 77 ? -10.831 1.307 1.522 1.00 93.31 77 ASP A C 1
ATOM 616 O O . ASP A 1 77 ? -10.268 2.301 1.068 1.00 93.31 77 ASP A O 1
ATOM 620 N N . GLY A 1 78 ? -10.662 0.898 2.782 1.00 93.06 78 GLY A N 1
ATOM 621 C CA . GLY A 1 78 ? -9.884 1.600 3.801 1.00 93.06 78 GLY A CA 1
ATOM 622 C C . GLY A 1 78 ? -10.666 2.662 4.579 1.00 93.06 78 GLY A C 1
ATOM 623 O O . GLY A 1 78 ? -10.169 3.128 5.603 1.00 93.06 78 GLY A O 1
ATOM 624 N N . GLU A 1 79 ? -11.890 3.001 4.174 1.00 91.44 79 GLU A N 1
ATOM 625 C CA . GLU A 1 79 ? -12.675 4.101 4.758 1.00 91.44 79 GLU A CA 1
ATOM 626 C C . GLU A 1 79 ? -12.891 3.916 6.266 1.00 91.44 79 GLU A C 1
ATOM 628 O O . GLU A 1 79 ? -12.591 4.802 7.068 1.00 91.44 79 GLU A O 1
ATOM 633 N N . ASN A 1 80 ? -13.271 2.705 6.684 1.00 90.00 80 ASN A N 1
ATOM 634 C CA . ASN A 1 80 ? -13.483 2.377 8.099 1.00 90.00 80 ASN A CA 1
ATOM 635 C C . ASN A 1 80 ? -12.220 2.537 8.965 1.00 90.00 80 ASN A C 1
ATOM 637 O O . ASN A 1 80 ? -12.312 2.731 10.175 1.00 90.00 80 ASN A O 1
ATOM 641 N N . CYS A 1 81 ? -11.032 2.447 8.365 1.00 90.94 81 CYS A N 1
ATOM 642 C CA . CYS A 1 81 ? -9.759 2.560 9.072 1.00 90.94 81 CYS A CA 1
ATOM 643 C C . CYS A 1 81 ? -9.157 3.969 9.005 1.00 90.94 81 CYS A C 1
ATOM 645 O O . CYS A 1 81 ? -8.274 4.283 9.805 1.00 90.94 81 CYS A O 1
ATOM 647 N N . ALA A 1 82 ? -9.599 4.818 8.072 1.00 87.94 82 ALA A N 1
ATOM 648 C CA . ALA A 1 82 ? -9.029 6.146 7.860 1.00 87.94 82 ALA A CA 1
ATOM 649 C C . ALA A 1 82 ? -9.229 7.083 9.064 1.00 87.94 82 ALA A C 1
ATOM 651 O O . ALA A 1 82 ? -8.351 7.887 9.380 1.00 87.94 82 ALA A O 1
ATOM 652 N N . GLY A 1 83 ? -10.345 6.932 9.784 1.00 82.38 83 GLY A N 1
ATOM 653 C CA . GLY A 1 83 ? -10.634 7.697 11.001 1.00 82.38 83 GLY A CA 1
ATOM 654 C C . GLY A 1 83 ? -9.823 7.274 12.233 1.00 82.38 83 GLY A C 1
ATOM 655 O O . GLY A 1 83 ? -9.682 8.058 13.167 1.00 82.38 83 GLY A O 1
ATOM 656 N N . LEU A 1 84 ? -9.253 6.064 12.244 1.00 80.00 84 LEU A N 1
ATOM 657 C CA . LEU A 1 84 ? -8.579 5.506 13.427 1.00 80.00 84 LEU A CA 1
ATOM 658 C C . LEU A 1 84 ? -7.158 6.048 13.628 1.00 80.00 84 LEU A C 1
ATOM 660 O O . LEU A 1 84 ? -6.630 6.026 14.735 1.00 80.00 84 LEU A O 1
ATOM 664 N N . SER A 1 85 ? -6.514 6.518 12.560 1.00 70.19 85 SER A N 1
ATOM 665 C CA . SER A 1 85 ? -5.096 6.903 12.560 1.00 70.19 85 SER A CA 1
ATOM 666 C C . SER A 1 85 ? -4.842 8.379 12.899 1.00 70.19 85 SER A C 1
ATOM 668 O O . SER A 1 85 ? -3.683 8.813 12.911 1.00 70.19 85 SER A O 1
ATOM 670 N N . GLY A 1 86 ? -5.911 9.164 13.092 1.00 76.62 86 GLY A N 1
ATOM 671 C CA . GLY A 1 86 ? -5.874 10.616 13.305 1.00 76.62 86 GLY A CA 1
ATOM 672 C C . GLY A 1 86 ? -5.396 11.443 12.102 1.00 76.62 86 GLY A C 1
ATOM 673 O O . GLY A 1 86 ? -5.459 12.666 12.154 1.00 76.62 86 GLY A O 1
ATOM 674 N N . SER A 1 87 ? -4.926 10.809 11.019 1.00 75.06 87 SER A N 1
ATOM 675 C CA . SER A 1 87 ? -4.384 11.480 9.827 1.00 75.06 87 SER A CA 1
ATOM 676 C C . SER A 1 87 ? -5.313 11.443 8.611 1.00 75.06 87 SER A C 1
ATOM 678 O O . SER A 1 87 ? -4.927 11.912 7.545 1.00 75.06 87 SER A O 1
ATOM 680 N N . GLY A 1 88 ? -6.528 10.898 8.748 1.00 88.19 88 GLY A N 1
ATOM 681 C CA . GLY A 1 88 ? -7.502 10.823 7.651 1.00 88.19 88 GLY A CA 1
ATOM 682 C C . GLY A 1 88 ? -7.119 9.834 6.545 1.00 88.19 88 GLY A C 1
ATOM 683 O O . GLY A 1 88 ? -7.641 9.918 5.435 1.00 88.19 88 GLY A O 1
ATOM 684 N N . GLU A 1 89 ? -6.210 8.903 6.841 1.00 92.25 89 GLU A N 1
ATOM 685 C CA . GLU A 1 89 ? -5.805 7.812 5.954 1.00 92.25 89 GLU A CA 1
ATOM 686 C C . GLU A 1 89 ? -5.631 6.502 6.742 1.00 92.25 89 GLU A C 1
ATOM 688 O O . GLU A 1 89 ? -5.286 6.536 7.926 1.00 92.25 89 GLU A O 1
ATOM 693 N N . PRO A 1 90 ? -5.842 5.326 6.136 1.00 95.44 90 PRO A N 1
ATOM 694 C CA . PRO A 1 90 ? -5.669 4.047 6.820 1.00 95.44 90 PRO A CA 1
ATOM 695 C C . PRO A 1 90 ? -4.236 3.855 7.332 1.00 95.44 90 PRO A C 1
ATOM 697 O O . PRO A 1 90 ? -3.266 4.169 6.640 1.00 95.44 90 PRO A O 1
ATOM 700 N N . ALA A 1 91 ? -4.068 3.246 8.509 1.00 95.00 91 ALA A N 1
ATOM 701 C CA . ALA A 1 91 ? -2.736 3.014 9.079 1.00 95.00 91 ALA A CA 1
ATOM 702 C C . ALA A 1 91 ? -1.834 2.141 8.179 1.00 95.00 91 ALA A C 1
ATOM 704 O O . ALA A 1 91 ? -0.620 2.337 8.140 1.00 95.00 91 ALA A O 1
ATOM 705 N N . CYS A 1 92 ? -2.409 1.200 7.419 1.00 96.06 92 CYS A N 1
ATOM 706 C CA . CYS A 1 92 ? -1.657 0.381 6.463 1.00 96.06 92 CYS A CA 1
ATOM 707 C C . CYS A 1 92 ? -1.053 1.209 5.313 1.00 96.06 92 CYS A C 1
ATOM 709 O O . CYS A 1 92 ? 0.034 0.878 4.845 1.00 96.06 92 CYS A O 1
ATOM 711 N N . VAL A 1 93 ? -1.721 2.293 4.905 1.00 96.25 93 VAL A N 1
ATOM 712 C CA . VAL A 1 93 ? -1.259 3.243 3.881 1.00 96.25 93 VAL A CA 1
ATOM 713 C C . VAL A 1 93 ? -0.193 4.156 4.478 1.00 96.25 93 VAL A C 1
ATOM 715 O O . VAL A 1 93 ? 0.937 4.168 3.993 1.00 96.25 93 VAL A O 1
ATOM 718 N N . LYS A 1 94 ? -0.505 4.797 5.611 1.00 94.19 94 LYS A N 1
ATOM 719 C CA . LYS A 1 94 ? 0.404 5.682 6.359 1.00 94.19 94 LYS A CA 1
ATOM 720 C C . LYS A 1 94 ? 1.773 5.059 6.631 1.00 94.19 94 LYS A C 1
ATOM 722 O O . LYS A 1 94 ? 2.806 5.718 6.559 1.00 94.19 94 LYS A O 1
ATOM 727 N N . HIS A 1 95 ? 1.790 3.774 6.982 1.00 94.06 95 HIS A N 1
ATOM 728 C CA . HIS A 1 95 ? 3.009 3.057 7.358 1.00 94.06 95 HIS A CA 1
ATOM 729 C C . HIS A 1 95 ? 3.652 2.269 6.208 1.00 94.06 95 HIS A C 1
ATOM 731 O O . HIS A 1 95 ? 4.628 1.541 6.432 1.00 94.06 95 HIS A O 1
ATOM 737 N N . CYS A 1 96 ? 3.154 2.422 4.979 1.00 96.31 96 CYS A N 1
ATOM 738 C CA . CYS A 1 96 ? 3.775 1.857 3.791 1.00 96.31 96 CYS A CA 1
ATOM 739 C C . CYS A 1 96 ? 5.010 2.685 3.400 1.00 96.31 96 CYS A C 1
ATOM 741 O O . CYS A 1 96 ? 4.925 3.607 2.596 1.00 96.31 96 CYS A O 1
ATOM 743 N N . LEU A 1 97 ? 6.179 2.343 3.956 1.00 94.81 97 LEU A N 1
ATOM 744 C CA . LEU A 1 97 ? 7.444 3.051 3.686 1.00 94.81 97 LEU A CA 1
ATOM 745 C C . LEU A 1 97 ? 7.794 3.222 2.199 1.00 94.81 97 LEU A C 1
ATOM 747 O O . LEU A 1 97 ? 8.229 4.313 1.836 1.00 94.81 97 LEU A O 1
ATOM 751 N N . PRO A 1 98 ? 7.636 2.211 1.323 1.00 96.38 98 PRO A N 1
ATOM 752 C CA . PRO A 1 98 ? 7.894 2.430 -0.093 1.00 96.38 98 PRO A CA 1
ATOM 753 C C . PRO A 1 98 ? 6.749 3.174 -0.798 1.00 96.38 98 PRO A C 1
ATOM 755 O O . PRO A 1 98 ? 6.916 3.612 -1.928 1.00 96.38 98 PRO A O 1
ATOM 758 N N . GLY A 1 99 ? 5.588 3.348 -0.161 1.00 97.00 99 GLY A N 1
ATOM 759 C CA . GLY A 1 99 ? 4.436 4.030 -0.750 1.00 97.00 99 GLY A CA 1
ATOM 760 C C . GLY A 1 99 ? 3.644 3.189 -1.747 1.00 97.00 99 GLY A C 1
ATOM 761 O O . GLY A 1 99 ? 2.956 3.753 -2.584 1.00 97.00 99 GLY A O 1
ATOM 762 N N . ALA A 1 100 ? 3.724 1.858 -1.680 1.00 98.06 100 ALA A N 1
ATOM 763 C CA . ALA A 1 100 ? 2.982 0.963 -2.573 1.00 98.06 100 ALA A CA 1
ATOM 764 C C . ALA A 1 100 ? 1.454 1.032 -2.389 1.00 98.06 100 ALA A C 1
ATOM 766 O O . ALA A 1 100 ? 0.716 0.698 -3.309 1.00 98.06 100 ALA A O 1
ATOM 767 N N . LEU A 1 101 ? 0.967 1.451 -1.218 1.00 97.62 101 LEU A N 1
ATOM 768 C CA . LEU A 1 101 ? -0.457 1.667 -0.953 1.00 97.62 101 LEU A CA 1
ATOM 769 C C . LEU A 1 101 ? -0.764 3.169 -0.991 1.00 97.62 101 LEU A C 1
ATOM 771 O O . LEU A 1 101 ? -0.051 3.956 -0.372 1.00 97.62 101 LEU A O 1
ATOM 775 N N . ILE A 1 102 ? -1.824 3.554 -1.701 1.00 96.94 102 ILE A N 1
ATOM 776 C CA . ILE A 1 102 ? -2.232 4.948 -1.924 1.00 96.94 102 ILE A CA 1
ATOM 777 C C . ILE A 1 102 ? -3.707 5.090 -1.551 1.00 96.94 102 ILE A C 1
ATOM 779 O O . ILE A 1 102 ? -4.544 4.456 -2.182 1.00 96.94 102 ILE A O 1
ATOM 783 N N . PHE A 1 103 ? -4.046 5.931 -0.574 1.00 96.31 103 PHE A N 1
ATOM 784 C CA . PHE A 1 103 ? -5.439 6.239 -0.237 1.00 96.31 103 PHE A CA 1
ATOM 785 C C . PHE A 1 103 ? -5.851 7.574 -0.854 1.00 96.31 103 PHE A C 1
ATOM 787 O O . PHE A 1 103 ? -5.465 8.637 -0.370 1.00 96.31 103 PHE A O 1
ATOM 794 N N . ALA A 1 104 ? -6.594 7.522 -1.955 1.00 95.44 104 ALA A N 1
ATOM 795 C CA . ALA A 1 104 ? -6.946 8.711 -2.724 1.00 95.44 104 ALA A CA 1
ATOM 796 C C . ALA A 1 104 ? -8.229 8.495 -3.530 1.00 95.44 104 ALA A C 1
ATOM 798 O O . ALA A 1 104 ? -8.721 7.374 -3.650 1.00 95.44 104 ALA A O 1
ATOM 799 N N . GLU A 1 105 ? -8.760 9.568 -4.110 1.00 95.06 105 GLU A N 1
ATOM 800 C CA . GLU A 1 105 ? -9.757 9.472 -5.179 1.00 95.06 105 GLU A CA 1
ATOM 801 C C . GLU A 1 105 ? -9.129 8.876 -6.445 1.00 95.06 105 GLU A C 1
ATOM 80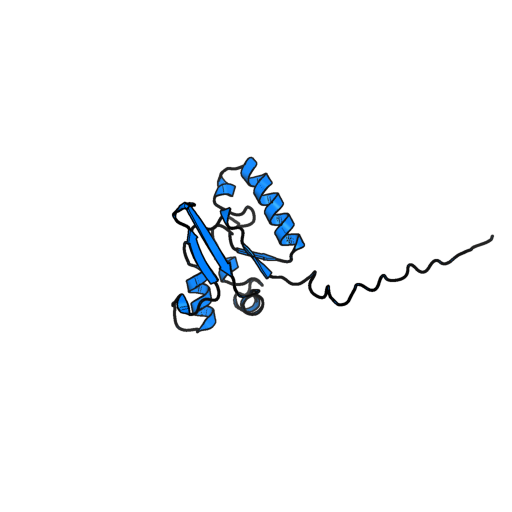3 O O . GLU A 1 105 ? -7.906 8.878 -6.626 1.00 95.06 105 GLU A O 1
ATOM 808 N N . ARG A 1 106 ? -9.971 8.394 -7.366 1.00 93.56 106 ARG A N 1
ATOM 809 C CA . ARG A 1 106 ? -9.513 7.771 -8.617 1.00 93.56 106 ARG A CA 1
ATOM 810 C C . ARG A 1 106 ? -8.590 8.683 -9.423 1.00 93.56 106 ARG A C 1
ATOM 812 O O . ARG A 1 106 ? -7.495 8.264 -9.802 1.00 93.56 106 ARG A O 1
ATOM 819 N N . ASP A 1 107 ? -9.019 9.913 -9.682 1.00 94.19 107 ASP A N 1
ATOM 820 C CA . ASP A 1 107 ? -8.275 10.833 -10.546 1.00 94.19 107 ASP A CA 1
ATOM 821 C C . ASP A 1 107 ? -6.959 11.277 -9.898 1.00 94.19 107 ASP A C 1
ATOM 823 O O . ASP A 1 107 ? -5.927 11.383 -10.570 1.00 94.19 107 ASP A O 1
ATOM 827 N N . GLN A 1 108 ? -6.960 11.426 -8.571 1.00 95.19 108 GLN A N 1
ATOM 828 C CA . GLN A 1 108 ? -5.757 11.687 -7.785 1.00 95.19 108 GLN A CA 1
ATOM 829 C C . GLN A 1 108 ? -4.766 10.519 -7.893 1.00 95.19 108 GLN A C 1
ATOM 831 O O . GLN A 1 108 ? -3.604 10.737 -8.235 1.00 95.19 108 GLN A O 1
ATOM 836 N N . ALA A 1 109 ? -5.218 9.274 -7.703 1.00 95.69 109 ALA A N 1
ATOM 837 C CA . ALA A 1 109 ? -4.367 8.090 -7.816 1.00 95.69 109 ALA A CA 1
ATOM 838 C C . ALA A 1 109 ? -3.760 7.935 -9.225 1.00 95.69 109 ALA A C 1
ATOM 840 O O . ALA A 1 109 ? -2.578 7.612 -9.366 1.00 95.69 109 ALA A O 1
ATOM 841 N N . LEU A 1 110 ? -4.531 8.214 -10.282 1.00 95.38 110 LEU A N 1
ATOM 842 C CA . LEU A 1 110 ? -4.032 8.198 -11.663 1.00 95.38 110 LEU A CA 1
ATOM 843 C C . LEU A 1 110 ? -2.969 9.277 -11.907 1.00 95.38 110 LEU A C 1
ATOM 845 O O . LEU A 1 110 ? -1.944 9.004 -12.538 1.00 95.38 110 LEU A O 1
ATOM 849 N N . SER A 1 111 ? -3.191 10.488 -11.393 1.00 96.19 111 SER A N 1
ATOM 850 C CA . SER A 1 111 ? -2.213 11.579 -11.451 1.00 96.19 111 SER A CA 1
ATOM 851 C C . SER A 1 111 ? -0.910 11.203 -10.735 1.00 96.19 111 SER A C 1
ATOM 853 O O . SER A 1 111 ? 0.178 11.354 -11.300 1.00 96.19 111 SER A O 1
ATOM 855 N N . MET A 1 112 ? -1.017 10.609 -9.540 1.00 96.56 112 MET A N 1
ATOM 856 C CA . MET A 1 112 ? 0.129 10.121 -8.769 1.00 96.56 112 MET A CA 1
ATOM 857 C C . MET A 1 112 ? 0.927 9.067 -9.541 1.00 96.56 112 MET A C 1
ATOM 859 O O . MET A 1 112 ? 2.144 9.195 -9.663 1.00 96.56 112 MET A O 1
ATOM 863 N N . ARG A 1 113 ? 0.275 8.068 -10.149 1.00 96.25 113 ARG A N 1
ATOM 864 C CA . ARG A 1 113 ? 0.979 7.055 -10.959 1.00 96.25 113 ARG A CA 1
ATOM 865 C C . ARG A 1 113 ? 1.723 7.663 -12.145 1.00 96.25 113 ARG A C 1
ATOM 867 O O . ARG A 1 113 ? 2.887 7.338 -12.372 1.00 96.25 113 ARG A O 1
ATOM 874 N N . ARG A 1 114 ? 1.090 8.581 -12.884 1.00 96.31 114 ARG A N 1
ATOM 875 C CA . ARG A 1 114 ? 1.739 9.265 -14.019 1.00 96.31 114 ARG A CA 1
ATOM 876 C C . ARG A 1 114 ? 2.975 10.035 -13.569 1.00 96.31 114 ARG A C 1
ATOM 878 O O . ARG A 1 114 ? 4.027 9.934 -14.200 1.00 96.31 114 ARG A O 1
ATOM 885 N N . ARG A 1 115 ? 2.870 10.767 -12.457 1.00 96.44 115 ARG A N 1
ATOM 886 C CA . ARG A 1 115 ? 4.007 11.499 -11.899 1.00 96.44 115 ARG A CA 1
ATOM 887 C C . ARG A 1 115 ? 5.097 10.554 -11.399 1.00 96.44 115 ARG A C 1
ATOM 889 O O . ARG A 1 115 ? 6.259 10.824 -11.669 1.00 96.44 115 ARG A O 1
ATOM 896 N N . GLN A 1 116 ? 4.757 9.420 -10.784 1.00 96.62 116 GLN A N 1
ATOM 897 C CA . GLN A 1 116 ? 5.743 8.411 -10.380 1.00 96.62 116 GLN A CA 1
ATOM 898 C C . GLN A 1 116 ? 6.598 7.940 -11.558 1.00 96.62 116 GLN A C 1
ATOM 900 O O . GLN A 1 116 ? 7.815 7.853 -11.429 1.00 96.62 116 GLN A O 1
ATOM 905 N N . VAL A 1 117 ? 5.984 7.659 -12.711 1.00 95.62 117 VAL A N 1
ATOM 906 C CA . VAL A 1 117 ? 6.713 7.253 -13.924 1.00 95.62 117 VAL A CA 1
ATOM 907 C C . VAL A 1 117 ? 7.669 8.355 -14.386 1.00 95.62 117 VAL A C 1
ATOM 909 O O . VAL A 1 117 ? 8.829 8.076 -14.688 1.00 95.62 117 VAL A O 1
ATOM 912 N N . ALA A 1 118 ? 7.215 9.611 -14.389 1.00 96.19 118 ALA A N 1
ATOM 913 C CA . ALA A 1 118 ? 8.051 10.746 -14.770 1.00 96.19 118 ALA A CA 1
ATOM 914 C C . ALA A 1 118 ? 9.216 10.980 -13.791 1.00 96.19 118 ALA A C 1
ATOM 916 O O . ALA A 1 118 ? 10.332 11.262 -14.219 1.00 96.19 118 ALA A O 1
ATOM 917 N N . GLU A 1 119 ? 8.983 10.845 -12.485 1.00 95.88 119 GLU A N 1
ATOM 918 C CA . GLU A 1 119 ? 10.014 11.033 -11.460 1.00 95.88 119 GLU A CA 1
ATOM 919 C C . GLU A 1 119 ? 11.027 9.876 -11.447 1.00 95.88 119 GLU A C 1
ATOM 921 O O . GLU A 1 119 ? 12.228 10.121 -11.337 1.00 95.88 119 GLU A O 1
ATOM 926 N N . LYS A 1 120 ? 10.587 8.633 -11.694 1.00 94.56 120 LYS A N 1
ATOM 927 C CA . LYS A 1 120 ? 11.462 7.457 -11.880 1.00 94.56 120 LYS A CA 1
ATOM 928 C C . LYS A 1 120 ? 12.514 7.650 -12.975 1.00 94.56 120 LYS A C 1
ATOM 930 O O . LYS A 1 120 ? 13.612 7.106 -12.861 1.00 94.56 120 LYS A O 1
ATOM 935 N N . ALA A 1 121 ? 12.186 8.394 -14.032 1.00 93.56 121 ALA A N 1
ATOM 936 C CA . ALA A 1 121 ? 13.132 8.717 -15.099 1.00 93.56 121 ALA A CA 1
ATOM 937 C C . ALA A 1 121 ? 14.174 9.770 -14.680 1.00 93.56 121 ALA A C 1
ATOM 939 O O . ALA A 1 121 ? 15.273 9.782 -15.226 1.00 93.56 121 ALA A O 1
ATOM 940 N N . LYS A 1 122 ? 13.850 10.635 -13.711 1.00 95.56 122 LYS A N 1
ATOM 941 C CA . LYS A 1 122 ? 14.727 11.720 -13.242 1.00 95.56 122 LYS A CA 1
ATOM 942 C C . LYS A 1 122 ? 15.640 11.288 -12.098 1.00 95.56 122 LYS A C 1
ATOM 944 O O . LYS A 1 122 ? 16.798 11.688 -12.070 1.00 95.56 122 LYS A O 1
ATOM 949 N N . ASN A 1 123 ? 15.126 10.499 -11.153 1.00 94.56 123 ASN A N 1
ATOM 950 C CA . ASN A 1 123 ? 15.867 10.063 -9.972 1.00 94.56 123 ASN A CA 1
ATOM 951 C C . ASN A 1 123 ? 15.638 8.561 -9.695 1.00 94.56 123 ASN A C 1
ATOM 953 O O . ASN A 1 123 ? 14.495 8.147 -9.471 1.00 94.56 123 ASN A O 1
ATOM 957 N N . PRO A 1 124 ? 16.708 7.736 -9.657 1.00 92.88 124 PRO A N 1
ATOM 958 C CA . PRO A 1 124 ? 16.615 6.315 -9.328 1.00 92.88 124 PRO A CA 1
ATOM 959 C C . PRO A 1 124 ? 15.975 6.002 -7.970 1.00 92.88 124 PRO A C 1
ATOM 961 O O . PRO A 1 124 ? 15.437 4.907 -7.818 1.00 92.88 124 PRO A O 1
ATOM 964 N N . GLU A 1 125 ? 15.980 6.927 -7.001 1.00 92.94 125 GLU A N 1
ATOM 965 C CA . GLU A 1 125 ? 15.338 6.721 -5.691 1.00 92.94 125 GLU A CA 1
ATOM 966 C C . GLU A 1 125 ? 13.847 6.373 -5.825 1.00 92.94 125 GLU A C 1
ATOM 968 O O . GLU A 1 125 ? 13.315 5.541 -5.089 1.00 92.94 125 GLU A O 1
ATOM 973 N N . PHE A 1 126 ? 13.182 6.929 -6.841 1.00 95.12 126 PHE A N 1
ATOM 974 C CA . PHE A 1 126 ? 11.763 6.701 -7.082 1.00 95.12 126 PHE A CA 1
ATOM 975 C C . PHE A 1 126 ? 11.465 5.332 -7.711 1.00 95.12 126 PHE A C 1
ATOM 977 O O . PHE A 1 126 ? 10.311 4.972 -7.943 1.00 95.12 126 PHE A O 1
ATOM 984 N N . ARG A 1 127 ? 12.486 4.511 -7.977 1.00 93.31 127 ARG A N 1
ATOM 985 C CA . ARG A 1 127 ? 12.282 3.102 -8.343 1.00 93.31 127 ARG A CA 1
ATOM 986 C C . ARG A 1 127 ? 11.874 2.252 -7.149 1.00 93.31 127 ARG A C 1
ATOM 988 O O . ARG A 1 127 ? 11.170 1.274 -7.344 1.00 93.31 127 ARG A O 1
ATOM 995 N N . VAL A 1 128 ? 12.295 2.639 -5.945 1.00 93.62 128 VAL A N 1
ATOM 996 C CA . VAL A 1 128 ? 12.064 1.875 -4.708 1.00 93.62 128 VAL A CA 1
ATOM 997 C C . VAL A 1 128 ? 11.097 2.569 -3.751 1.00 93.62 128 VAL A C 1
ATOM 999 O O . VAL A 1 128 ? 10.744 2.008 -2.715 1.00 93.62 128 VAL A O 1
ATOM 1002 N N . ARG A 1 129 ? 10.675 3.799 -4.069 1.00 95.06 129 ARG A N 1
ATOM 1003 C CA . ARG A 1 129 ? 9.782 4.589 -3.223 1.00 95.06 129 ARG A CA 1
ATOM 1004 C C . ARG A 1 129 ? 8.900 5.553 -4.020 1.00 95.06 129 ARG A C 1
ATOM 1006 O O . ARG A 1 129 ? 9.330 6.137 -5.012 1.00 95.06 129 ARG A O 1
ATOM 1013 N N . GLY A 1 130 ? 7.668 5.756 -3.567 1.00 96.88 130 GLY A N 1
ATOM 1014 C CA . GLY A 1 130 ? 6.748 6.750 -4.116 1.00 96.88 130 GLY A CA 1
ATOM 1015 C C . GLY A 1 130 ? 7.242 8.177 -3.871 1.00 96.88 130 GLY A C 1
ATOM 1016 O O . GLY A 1 130 ? 7.678 8.491 -2.763 1.00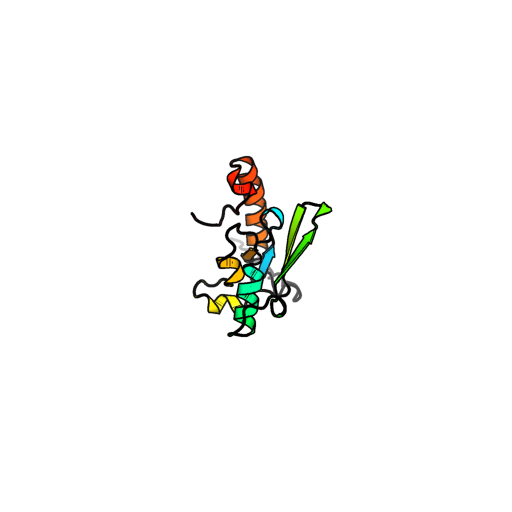 96.88 130 GLY A O 1
ATOM 1017 N N . TYR A 1 131 ? 7.133 9.067 -4.864 1.00 95.62 131 TYR A N 1
ATOM 1018 C CA . TYR A 1 131 ? 7.572 10.467 -4.725 1.00 95.62 131 TYR A CA 1
ATOM 1019 C C . TYR A 1 131 ? 6.798 11.243 -3.644 1.00 95.62 131 TYR A C 1
ATOM 1021 O O . TYR A 1 131 ? 7.256 12.279 -3.170 1.00 95.62 131 TYR A O 1
ATOM 1029 N N . TRP A 1 132 ? 5.607 10.760 -3.278 1.00 94.81 132 TRP A N 1
ATOM 1030 C CA . TRP A 1 132 ? 4.737 11.342 -2.254 1.00 94.81 132 TRP A CA 1
ATOM 1031 C C . TRP A 1 132 ? 5.137 10.978 -0.825 1.00 94.81 132 TRP A C 1
ATOM 1033 O O . TRP A 1 132 ? 4.653 11.599 0.116 1.00 94.81 132 TRP A O 1
ATOM 1043 N N . VAL A 1 133 ? 5.988 9.971 -0.630 1.00 92.31 133 VAL A N 1
ATOM 1044 C CA . VAL A 1 133 ? 6.364 9.543 0.717 1.00 92.31 133 VAL A CA 1
ATOM 1045 C C . VAL A 1 133 ? 7.464 10.479 1.229 1.00 92.31 133 VAL A C 1
ATOM 1047 O O . VAL A 1 133 ? 8.598 10.400 0.758 1.00 92.31 133 VAL A O 1
ATOM 1050 N N . GLY A 1 134 ? 7.150 11.342 2.201 1.00 81.12 134 GLY A N 1
ATOM 1051 C CA . GLY A 1 134 ? 8.042 12.390 2.733 1.00 81.12 134 GLY A CA 1
ATOM 1052 C C . GLY A 1 134 ? 9.276 11.881 3.493 1.00 81.12 134 GLY A C 1
ATOM 1053 O O . GLY A 1 134 ? 9.233 10.813 4.100 1.00 81.12 134 GLY A O 1
ATOM 1054 N N . ARG A 1 135 ? 10.385 12.626 3.416 1.00 54.50 135 ARG A N 1
ATOM 1055 C CA . ARG A 1 135 ? 11.689 12.268 3.997 1.00 54.50 135 ARG A CA 1
ATOM 1056 C C . ARG A 1 135 ? 11.750 12.523 5.502 1.00 54.50 135 ARG A C 1
ATOM 1058 O O . ARG A 1 135 ? 11.191 13.554 5.930 1.00 54.50 135 ARG A O 1
#

Organism: Aerophobetes bacterium (NCBI:txid2030807)

Radius of gyration: 20.21 Å; chains: 1; bounding box: 50×64×49 Å

Secondary structure (DSSP, 8-state):
---------------TT-TTTT--EEEE-GGG-----HHHHHHHHHHHSS---GGG-SEEEEEEGGGTEEEEEE-S-SHHHHTTTSSSS-HHHHT-TT--EEEE-HHHHHHHHHHHHHHHHH-GGGGTS-TTS--

InterPro domains:
  IPR017896 4Fe-4S ferredoxin-type, iron-sulphur binding domain [PS51379] (24-55)